Protein 3BS2 (pdb70)

Organism: Argas monolakensis (NCBI:txid34602)

Solvent-accessible surface area: 7304 Å² total; per-residue (Å²): 208,134,50,119,64,36,53,3,12,76,3,6,71,8,68,36,96,25,3,14,9,0,22,31,0,13,51,44,87,68,61,57,0,15,1,26,38,12,45,119,62,69,85,105,59,68,50,6,40,17,20,72,11,44,33,28,107,65,94,119,22,62,115,111,89,27,93,0,37,41,57,72,67,10,14,19,29,62,138,56,90,16,73,5,28,13,0,29,13,55,44,0,10,0,6,82,26,123,45,38,3,6,0,29,0,9,37,85,16,28,101,92,44,75,128,21,50,71,20,0,38,70,58,1,77,116,63,41,54,118,96,103,66,72,91,6,29,89,101,96,11,29,138,21,22,132

Foldseek 3Di:
DPQDADALLLQLCQVVDFWKFWFKKLDPPDAARWIKGWHPADPVQSKTKIWTAHQDPPLDTDTDIFIWHDDGRFIDGPNWTWHWPHDPSYFWTWTATPNMTIIMTGPVCQVCPVDDDPSRVVSSVVSCPPRDMDTRYDPSRDGDDD

Structure (mmCIF, N/CA/C/O backbone):
data_3BS2
#
_entry.id   3BS2
#
_cell.length_a   36.399
_cell.length_b   56.592
_cell.length_c   59.033
_cell.angle_alpha   90.00
_cell.angle_beta   90.00
_cell.angle_gamma   90.00
#
_symmetry.space_group_name_H-M   'P 21 21 21'
#
loop_
_entity.id
_entity.type
_entity.pdbx_description
1 polymer Lipocalin
2 non-polymer GLYCEROL
3 water water
#
loop_
_atom_site.group_PDB
_atom_site.id
_atom_site.type_symbol
_atom_site.label_atom_id
_atom_site.label_alt_id
_atom_site.label_comp_id
_atom_site.label_asym_id
_atom_site.label_entity_id
_atom_site.label_seq_id
_atom_site.pdbx_PDB_ins_code
_atom_site.Cartn_x
_atom_site.Cartn_y
_atom_site.Cartn_z
_atom_site.occupancy
_atom_site.B_iso_or_equiv
_atom_site.auth_seq_id
_atom_site.auth_comp_id
_atom_site.auth_asym_id
_atom_site.auth_atom_id
_atom_site.pdbx_PDB_model_num
ATOM 1 N N . GLN A 1 3 ? -3.291 25.118 -0.138 1.00 24.05 2 GLN A N 1
ATOM 2 C CA . GLN A 1 3 ? -4.597 25.418 -0.797 1.00 23.97 2 GLN A CA 1
ATOM 3 C C . GLN A 1 3 ? -4.613 24.975 -2.257 1.00 23.08 2 GLN A C 1
ATOM 4 O O . GLN A 1 3 ? -5.596 24.393 -2.727 1.00 23.65 2 GLN A O 1
ATOM 10 N N . GLN A 1 4 ? -3.516 25.243 -2.966 1.00 22.05 3 GLN A N 1
ATOM 11 C CA . GLN A 1 4 ? -3.438 24.971 -4.398 1.00 21.18 3 GLN A CA 1
ATOM 12 C C . GLN A 1 4 ? -3.465 23.478 -4.691 1.00 19.64 3 GLN A C 1
ATOM 13 O O . GLN A 1 4 ? -3.859 23.075 -5.790 1.00 20.15 3 GLN A O 1
ATOM 19 N N . CYS A 1 5 ? -3.071 22.674 -3.697 1.00 17.66 4 CYS A N 1
ATOM 20 C CA . CYS A 1 5 ? -2.977 21.212 -3.826 1.00 15.46 4 CYS A CA 1
ATOM 21 C C . CYS A 1 5 ? -2.388 20.849 -5.176 1.00 14.14 4 CYS A C 1
ATOM 22 O O . CYS A 1 5 ? -3.057 20.265 -6.027 1.00 13.51 4 CYS A O 1
ATOM 25 N N . ASP A 1 6 ? -1.140 21.254 -5.380 1.00 13.51 5 ASP A N 1
ATOM 26 C CA . ASP A 1 6 ? -0.452 21.003 -6.633 1.00 12.90 5 ASP A CA 1
ATOM 27 C C . ASP A 1 6 ? -0.124 19.527 -6.760 1.00 11.81 5 ASP A C 1
ATOM 28 O O . ASP A 1 6 ? 0.606 18.978 -5.932 1.00 12.49 5 ASP A O 1
ATOM 33 N N . THR A 1 7 ? -0.664 18.896 -7.797 1.00 10.11 6 THR A N 1
ATOM 34 C CA . THR A 1 7 ? -0.410 17.487 -8.058 1.00 8.93 6 THR A CA 1
ATOM 35 C C . THR A 1 7 ? 1.020 17.222 -8.533 1.00 8.56 6 THR A C 1
ATOM 36 O O . THR A 1 7 ? 1.656 18.075 -9.168 1.00 9.19 6 THR A O 1
ATOM 40 N N . VAL A 1 8 ? 1.513 16.021 -8.243 1.00 7.98 7 VAL A N 1
ATOM 41 C CA . VAL A 1 8 ? 2.709 15.521 -8.897 1.00 7.93 7 VAL A CA 1
ATOM 42 C C . VAL A 1 8 ? 2.356 15.056 -10.317 1.00 7.56 7 VAL A C 1
ATOM 43 O O . VAL A 1 8 ? 1.179 15.032 -10.702 1.00 7.95 7 VAL A O 1
ATOM 47 N N . SER A 1 9 ? 3.381 14.713 -11.094 1.00 7.78 8 SER A N 1
ATOM 48 C CA . SER A 1 9 ? 3.186 14.224 -12.451 1.00 8.19 8 SER A CA 1
ATOM 49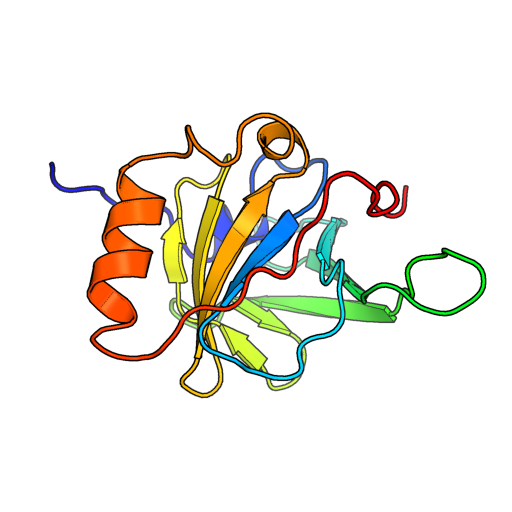 C C . SER A 1 9 ? 2.625 12.802 -12.453 1.00 7.61 8 SER A C 1
ATOM 50 O O . SER A 1 9 ? 2.672 12.086 -11.442 1.00 7.89 8 SER A O 1
ATOM 53 N N . ALA A 1 10 ? 2.147 12.372 -13.617 1.00 7.67 9 ALA A N 1
ATOM 54 C CA . ALA A 1 10 ? 1.668 11.004 -13.778 1.00 7.72 9 ALA A CA 1
ATOM 55 C C . A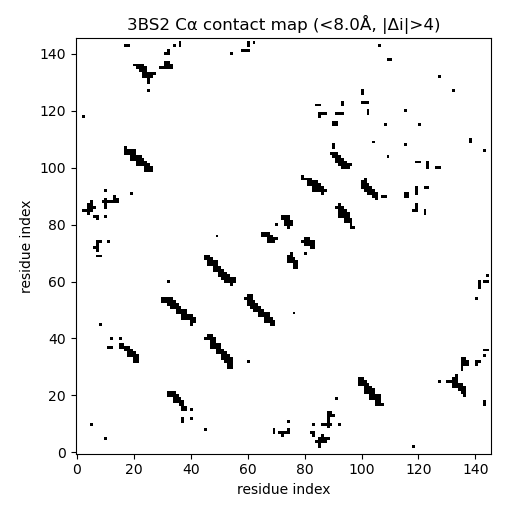LA A 1 10 ? 2.772 9.979 -13.484 1.00 7.42 9 ALA A C 1
ATOM 56 O O . ALA A 1 10 ? 2.513 8.967 -12.822 1.00 7.53 9 ALA A O 1
ATOM 58 N N . TRP A 1 11 ? 3.998 10.242 -13.947 1.00 7.86 10 TRP A N 1
ATOM 59 C CA . TRP A 1 11 ? 5.107 9.348 -13.610 1.00 8.18 10 TRP A CA 1
ATOM 60 C C . TRP A 1 11 ? 5.370 9.310 -12.102 1.00 7.91 10 TRP A C 1
ATOM 61 O O . TRP A 1 11 ? 5.555 8.239 -11.525 1.00 8.27 10 TRP A O 1
ATOM 72 N N . GLN A 1 12 ? 5.378 10.476 -11.461 1.00 7.86 11 GLN A N 1
ATOM 73 C CA . GLN A 1 12 ? 5.584 10.531 -10.016 1.00 7.85 11 GLN A CA 1
ATOM 74 C C . GLN A 1 12 ? 4.473 9.792 -9.260 1.00 7.32 11 GLN A C 1
ATOM 75 O O . GLN A 1 12 ? 4.727 9.151 -8.248 1.00 7.92 11 GLN A O 1
ATOM 81 N N . SER A 1 13 ? 3.253 9.853 -9.781 1.00 7.25 12 SER A N 1
ATOM 82 C CA . SER A 1 13 ? 2.140 9.087 -9.225 1.00 7.35 12 SER A CA 1
ATOM 83 C C . SER A 1 13 ? 2.361 7.577 -9.369 1.00 7.14 12 SER A C 1
ATOM 84 O O . SER A 1 13 ? 2.257 6.829 -8.396 1.00 7.64 12 SER A O 1
ATOM 87 N N . LEU A 1 14 ? 2.656 7.139 -10.594 1.00 7.62 13 LEU A N 1
ATOM 88 C CA . LEU A 1 14 ? 2.880 5.729 -10.900 1.00 8.32 13 LEU A CA 1
ATOM 89 C C . LEU A 1 14 ? 3.960 5.155 -9.976 1.00 8.99 13 LEU A C 1
ATOM 90 O O . LEU A 1 14 ? 3.781 4.111 -9.319 1.00 9.92 13 LEU A O 1
ATOM 95 N N . ARG A 1 15 ? 5.087 5.846 -9.917 1.00 9.34 14 ARG A N 1
ATOM 96 C CA . ARG A 1 15 ? 6.207 5.351 -9.138 1.00 10.09 14 ARG A CA 1
ATOM 97 C C . ARG A 1 15 ? 5.976 5.417 -7.628 1.00 10.09 14 ARG A C 1
ATOM 98 O O . ARG A 1 15 ? 6.404 4.523 -6.879 1.00 10.57 14 ARG A O 1
ATOM 106 N N . GLY A 1 16 ? 5.303 6.468 -7.173 1.00 10.49 15 GLY A N 1
ATOM 107 C CA . GLY A 1 16 ? 5.038 6.619 -5.749 1.00 10.86 15 GLY A CA 1
ATOM 108 C C . GLY A 1 16 ? 6.342 6.678 -4.968 1.00 11.13 15 GLY A C 1
ATOM 109 O O . GLY A 1 16 ? 7.334 7.227 -5.456 1.00 11.14 15 GLY A O 1
ATOM 110 N N . PRO A 1 17 ? 6.361 6.099 -3.757 1.00 11.33 16 PRO A N 1
ATOM 111 C CA . PRO A 1 17 ? 7.608 6.070 -2.984 1.00 12.55 16 PRO A CA 1
ATOM 112 C C . PRO A 1 17 ? 8.665 5.136 -3.587 1.00 12.97 16 PRO A C 1
ATOM 113 O O . PRO A 1 17 ? 9.811 5.156 -3.145 1.00 13.96 16 PRO A O 1
ATOM 117 N N . GLY A 1 18 ? 8.280 4.344 -4.590 1.00 12.96 17 GLY A N 1
ATOM 118 C CA . GLY A 1 18 ? 9.197 3.399 -5.241 1.00 13.21 17 GLY A CA 1
ATOM 119 C C . GLY A 1 18 ? 9.271 2.053 -4.543 1.00 13.12 17 GLY A C 1
ATOM 120 O O . GLY A 1 18 ? 10.106 1.219 -4.879 1.00 13.90 17 GLY A O 1
ATOM 121 N N . THR A 1 19 ? 8.400 1.857 -3.560 1.00 13.06 18 THR A N 1
ATOM 122 C CA . THR A 1 19 ? 8.282 0.610 -2.810 1.00 13.19 18 THR A CA 1
ATOM 123 C C . THR A 1 19 ? 6.831 0.467 -2.380 1.00 11.89 18 THR A C 1
ATOM 124 O O . THR A 1 19 ? 6.077 1.447 -2.380 1.00 11.93 18 THR A O 1
ATOM 128 N N . GLY A 1 20 ? 6.435 -0.746 -2.017 1.00 10.83 19 GLY A N 1
ATOM 129 C CA . GLY A 1 20 ? 5.042 -1.015 -1.669 1.00 10.46 19 GLY A CA 1
ATOM 130 C C . GLY A 1 20 ? 4.164 -0.963 -2.902 1.00 9.56 19 GLY A C 1
ATOM 131 O O . GLY A 1 20 ? 4.635 -1.123 -4.022 1.00 10.95 19 GLY A O 1
ATOM 132 N N . GLY A 1 21 ? 2.874 -0.759 -2.694 1.00 8.79 20 GLY A N 1
ATOM 133 C CA . GLY A 1 21 ? 1.925 -0.663 -3.791 1.00 7.99 20 GLY A CA 1
ATOM 134 C C . GLY A 1 21 ? 0.704 0.083 -3.315 1.00 6.99 20 GLY A C 1
ATOM 135 O O . GLY A 1 21 ? 0.713 0.680 -2.234 1.00 7.76 20 GLY A O 1
ATOM 136 N N . TYR A 1 22 ? -0.351 0.035 -4.117 1.00 6.35 21 TYR A N 1
ATOM 137 C CA . TYR A 1 22 ? -1.545 0.821 -3.866 1.00 6.22 21 TYR A CA 1
ATOM 138 C C . TYR A 1 22 ? -2.802 -0.033 -3.904 1.00 6.00 21 TYR A C 1
ATOM 139 O O . TYR A 1 22 ? -2.996 -0.849 -4.814 1.00 6.82 21 TYR A O 1
ATOM 148 N N . TYR A 1 23 ? -3.668 0.192 -2.922 1.00 6.05 22 TYR A N 1
ATOM 149 C CA . TYR A 1 23 ? -4.994 -0.413 -2.903 1.00 6.27 22 TYR A CA 1
ATOM 150 C C . TYR A 1 23 ? -6.017 0.604 -3.381 1.00 5.69 22 TYR A C 1
ATOM 151 O O . TYR A 1 23 ? -5.940 1.789 -3.036 1.00 6.16 22 TYR A O 1
ATOM 160 N N . LEU A 1 24 ? -7.002 0.137 -4.130 1.00 5.95 23 LEU A N 1
ATOM 161 C CA . LEU A 1 24 ? -8.149 0.967 -4.447 1.00 5.80 23 LEU A CA 1
ATOM 162 C C . LEU A 1 24 ? -8.993 1.117 -3.181 1.00 6.00 23 LEU A C 1
ATOM 163 O O . LEU A 1 24 ? -9.486 0.129 -2.619 1.00 6.50 23 LEU A O 1
ATOM 168 N N . PHE A 1 25 ? -9.139 2.350 -2.717 1.00 5.79 24 PHE A N 1
ATOM 169 C CA . PHE A 1 25 ? -9.886 2.632 -1.501 1.00 6.18 24 PHE A CA 1
ATOM 170 C C . PHE A 1 25 ? -11.356 2.928 -1.803 1.00 6.08 24 PHE A C 1
ATOM 171 O O . PHE A 1 25 ? -12.241 2.204 -1.324 1.00 7.07 24 PHE A O 1
ATOM 179 N N . LYS A 1 26 ? -11.610 3.969 -2.599 1.00 6.20 25 LYS A N 1
ATOM 180 C CA . LYS A 1 26 ? -12.977 4.338 -2.963 1.00 6.71 25 LYS A CA 1
ATOM 181 C C . LYS A 1 26 ? -13.097 4.522 -4.456 1.00 6.49 25 LYS A C 1
ATOM 182 O O . LYS A 1 26 ? -12.146 4.938 -5.122 1.00 6.44 25 LYS A O 1
ATOM 188 N N . THR A 1 27 ? -14.285 4.237 -4.973 1.00 6.38 26 THR A N 1
ATOM 189 C CA . THR A 1 27 ? -14.565 4.414 -6.382 1.00 6.64 26 THR A CA 1
ATOM 190 C C . THR A 1 27 ? -16.037 4.706 -6.607 1.00 6.54 26 THR A C 1
ATOM 191 O O . THR A 1 27 ? -16.896 4.315 -5.812 1.00 7.26 26 THR A O 1
ATOM 195 N N . THR A 1 28 ? -16.325 5.379 -7.713 1.00 6.45 27 THR A N 1
ATOM 196 C CA . THR A 1 28 ? -17.700 5.517 -8.187 1.00 7.26 27 THR A CA 1
ATOM 197 C C . THR A 1 28 ? -18.224 4.235 -8.844 1.00 7.83 27 THR A C 1
ATOM 198 O O . THR A 1 28 ? -19.422 4.116 -9.101 1.00 8.37 27 THR A O 1
ATOM 202 N N . GLU A 1 29 ? -17.339 3.284 -9.129 1.00 8.48 28 GLU A N 1
ATOM 203 C CA . GLU A 1 29 ? -17.723 2.080 -9.855 1.00 9.64 28 GLU A CA 1
ATOM 204 C C . GLU A 1 29 ? -18.320 1.020 -8.937 1.00 10.03 28 GLU A C 1
ATOM 205 O O . GLU A 1 29 ? -17.687 0.592 -7.972 1.00 10.98 28 GLU A O 1
ATOM 211 N N . GLY A 1 30 ? -19.537 0.587 -9.254 1.00 11.19 29 GLY A N 1
ATOM 212 C CA . GLY A 1 30 ? -20.157 -0.529 -8.537 1.00 12.52 29 GLY A CA 1
ATOM 213 C C . GLY A 1 30 ? -19.619 -1.875 -8.997 1.00 13.11 29 GLY A C 1
ATOM 214 O O . GLY A 1 30 ? -19.060 -1.992 -10.085 1.00 13.67 29 GLY A O 1
ATOM 215 N N . GLY A 1 31 ? -19.768 -2.887 -8.148 1.00 13.94 30 GLY A N 1
ATOM 216 C CA . GLY A 1 31 ? -19.407 -4.258 -8.498 1.00 14.39 30 GLY A CA 1
ATOM 217 C C . GLY A 1 31 ? -17.918 -4.547 -8.536 1.00 14.08 30 GLY A C 1
ATOM 218 O O . GLY A 1 31 ? -17.490 -5.543 -9.119 1.00 14.93 30 GLY A O 1
ATOM 219 N N . LYS A 1 32 ? -17.123 -3.683 -7.911 1.00 13.62 31 LYS A N 1
ATOM 220 C CA . LYS A 1 32 ? -15.683 -3.845 -7.900 1.00 13.08 31 LYS A CA 1
ATOM 221 C C . LYS A 1 32 ? -15.286 -4.933 -6.901 1.00 12.65 31 LYS A C 1
ATOM 222 O O . LYS A 1 32 ? -15.831 -5.000 -5.804 1.00 12.95 31 LYS A O 1
ATOM 228 N N . THR A 1 33 ? -14.334 -5.782 -7.272 1.00 12.07 32 THR A N 1
ATOM 229 C CA . THR A 1 33 ? -13.884 -6.846 -6.378 1.00 11.76 32 THR A CA 1
ATOM 230 C C . THR A 1 33 ? -13.046 -6.256 -5.242 1.00 10.64 32 THR A C 1
ATOM 231 O O . THR A 1 33 ? -12.193 -5.389 -5.479 1.00 10.36 32 THR A O 1
ATOM 235 N N . ASP A 1 34 ? -13.314 -6.714 -4.018 1.00 10.76 33 ASP A N 1
ATOM 236 C CA . ASP A 1 34 ? -12.548 -6.319 -2.846 1.00 10.51 33 ASP A CA 1
ATOM 237 C C . ASP A 1 34 ? -11.054 -6.466 -3.084 1.00 9.41 33 ASP A C 1
ATOM 238 O O . ASP A 1 34 ? -10.604 -7.382 -3.780 1.00 9.73 33 ASP A O 1
ATOM 243 N N . CYS A 1 35 ? -10.283 -5.570 -2.480 1.00 8.78 34 CYS A N 1
ATOM 244 C CA . CYS A 1 35 ? -8.823 -5.672 -2.437 1.00 8.48 34 CYS A CA 1
ATOM 245 C C . CYS A 1 35 ? -8.170 -5.492 -3.798 1.00 7.82 34 CYS A C 1
ATOM 246 O O . CYS A 1 35 ? -7.051 -5.950 -4.016 1.00 8.60 34 CYS A O 1
ATOM 249 N N . THR A 1 36 ? -8.860 -4.800 -4.699 1.00 7.14 35 THR A N 1
ATOM 250 C CA . THR A 1 36 ? -8.251 -4.341 -5.939 1.00 6.97 35 THR A CA 1
ATOM 251 C C . THR A 1 36 ? -6.976 -3.555 -5.623 1.00 6.51 35 THR A C 1
ATOM 252 O O . THR A 1 36 ? -6.974 -2.697 -4.735 1.00 6.70 35 THR A O 1
ATOM 256 N N . TYR A 1 37 ? -5.899 -3.858 -6.341 1.00 6.42 36 TYR A N 1
ATOM 257 C CA . TYR A 1 37 ? -4.596 -3.254 -6.070 1.00 6.48 36 TYR A CA 1
ATOM 258 C C . TYR A 1 37 ? -3.765 -3.172 -7.345 1.00 6.31 36 TYR A C 1
ATOM 259 O O . TYR A 1 37 ? -4.021 -3.894 -8.328 1.00 6.53 36 TYR A O 1
ATOM 268 N N . VAL A 1 38 ? -2.745 -2.320 -7.292 1.00 6.34 37 VAL A N 1
ATOM 269 C CA . VAL A 1 38 ? -1.654 -2.315 -8.256 1.00 7.20 37 VAL A CA 1
ATOM 270 C C . VAL A 1 38 ? -0.352 -2.206 -7.489 1.00 7.03 37 VAL A C 1
ATOM 271 O O . VAL A 1 38 ? -0.308 -1.635 -6.386 1.00 7.79 37 VAL A O 1
ATOM 275 N N . LYS A 1 39 ? 0.721 -2.724 -8.072 1.00 7.64 38 LYS A N 1
ATOM 276 C CA . LYS A 1 39 ? 2.036 -2.594 -7.476 1.00 7.87 38 LYS A CA 1
ATOM 277 C C . LYS A 1 39 ? 3.092 -2.492 -8.560 1.00 8.04 38 LYS A C 1
ATOM 278 O O . LYS A 1 39 ? 3.240 -3.391 -9.388 1.00 8.48 38 LYS A O 1
ATOM 284 N N . GLY A 1 40 ? 3.824 -1.391 -8.547 1.00 8.08 39 GLY A N 1
ATOM 285 C CA . GLY A 1 40 ? 4.864 -1.176 -9.528 1.00 8.55 39 GLY A CA 1
ATOM 286 C C . GLY A 1 40 ? 6.203 -1.752 -9.117 1.00 9.38 39 GLY A C 1
ATOM 287 O O . GLY A 1 40 ? 6.521 -1.848 -7.931 1.00 9.87 39 GLY A O 1
ATOM 288 N N . SER A 1 41 ? 6.986 -2.132 -10.120 1.00 9.33 40 SER A N 1
ATOM 289 C CA . SER A 1 41 ? 8.356 -2.607 -9.947 1.00 10.63 40 SER A CA 1
ATOM 290 C C . SER A 1 41 ? 9.114 -2.301 -11.232 1.00 10.99 40 SER A C 1
ATOM 291 O O . SER A 1 41 ? 8.522 -1.844 -12.217 1.00 10.57 40 SER A O 1
ATOM 294 N N . ASN A 1 42 ? 10.425 -2.532 -11.225 1.00 11.45 41 ASN A N 1
ATOM 295 C CA . ASN A 1 42 ? 11.220 -2.371 -12.441 1.00 11.90 41 ASN A CA 1
ATOM 296 C C . ASN A 1 42 ? 11.038 -0.972 -13.031 1.00 11.29 41 ASN A C 1
ATOM 297 O O . ASN A 1 42 ? 10.781 -0.807 -14.227 1.00 11.83 41 ASN A O 1
ATOM 302 N N . PHE A 1 43 ? 11.161 0.033 -12.169 1.00 11.13 42 PHE A N 1
ATOM 303 C CA . PHE A 1 43 ? 10.938 1.411 -12.578 1.00 11.20 42 PHE A CA 1
ATOM 304 C C . PHE A 1 43 ? 12.088 1.922 -13.428 1.00 11.60 42 PHE A C 1
ATOM 305 O O . PHE A 1 43 ? 13.256 1.826 -13.038 1.00 12.61 42 PHE A O 1
ATOM 313 N N . ASN A 1 44 ? 11.743 2.474 -14.581 1.00 11.63 43 ASN A N 1
ATOM 314 C CA . ASN A 1 44 ? 12.688 3.066 -15.505 1.00 12.46 43 ASN A CA 1
ATOM 315 C C . ASN A 1 44 ? 12.358 4.554 -15.587 1.00 12.04 43 ASN A C 1
ATOM 316 O O . ASN A 1 44 ? 11.420 4.952 -16.285 1.00 11.46 43 ASN A O 1
ATOM 321 N N . ASP A 1 45 ? 13.107 5.372 -14.847 1.00 12.64 44 ASP A N 1
ATOM 322 C CA . ASP A 1 45 ? 12.808 6.803 -14.725 1.00 13.52 44 ASP A CA 1
ATOM 323 C C . ASP A 1 45 ? 12.969 7.550 -16.050 1.00 14.11 44 ASP A C 1
ATOM 324 O O . ASP A 1 45 ? 12.193 8.455 -16.356 1.00 14.73 44 ASP A O 1
ATOM 329 N N . ALA A 1 46 ? 13.973 7.156 -16.835 1.00 14.77 45 ALA A N 1
ATOM 330 C CA . ALA A 1 46 ? 14.237 7.773 -18.139 1.00 15.24 45 ALA A CA 1
ATOM 331 C C . ALA A 1 46 ? 13.085 7.553 -19.119 1.00 15.12 45 ALA A C 1
ATOM 332 O O . ALA A 1 46 ? 12.609 8.498 -19.755 1.00 16.02 45 ALA A O 1
ATOM 334 N N . ALA A 1 47 ? 12.635 6.306 -19.220 1.00 14.28 46 ALA A N 1
ATOM 335 C CA . ALA A 1 47 ? 11.575 5.930 -20.151 1.00 13.27 46 ALA A CA 1
ATOM 336 C C . ALA A 1 47 ? 10.174 6.156 -19.579 1.00 12.20 46 ALA A C 1
ATOM 337 O O . ALA A 1 47 ? 9.187 6.138 -20.321 1.00 12.52 46 ALA A O 1
ATOM 339 N N . GLN A 1 48 ? 10.093 6.364 -18.263 1.00 10.89 47 GLN A N 1
ATOM 340 C CA . GLN A 1 48 ? 8.820 6.428 -17.537 1.00 10.42 47 GLN A CA 1
ATOM 341 C C . GLN A 1 48 ? 7.987 5.182 -17.818 1.00 9.97 47 GLN A C 1
ATOM 342 O O . GLN A 1 48 ? 6.821 5.251 -18.233 1.00 9.90 47 GLN A O 1
ATOM 348 N N . THR A 1 49 ? 8.624 4.037 -17.590 1.00 10.26 48 THR A N 1
ATOM 349 C CA . THR A 1 49 ? 7.954 2.745 -17.680 1.00 10.80 48 THR A CA 1
ATOM 350 C C . THR A 1 49 ? 8.200 1.928 -16.420 1.00 10.06 48 THR A C 1
ATOM 351 O O . THR A 1 49 ? 9.194 2.127 -15.710 1.00 10.06 48 THR A O 1
ATOM 355 N N . ALA A 1 50 ? 7.297 0.991 -16.164 1.00 9.71 49 ALA A N 1
ATOM 356 C CA . ALA A 1 50 ? 7.416 0.078 -15.036 1.00 9.70 49 ALA A CA 1
ATOM 357 C C . ALA A 1 50 ? 6.713 -1.221 -15.365 1.00 9.66 49 ALA A C 1
ATOM 358 O O . ALA A 1 50 ? 5.972 -1.311 -16.342 1.00 10.93 49 ALA A O 1
ATOM 360 N N . THR A 1 51 ? 6.957 -2.232 -14.546 1.00 9.95 50 THR A N 1
ATOM 361 C CA . THR A 1 51 ? 6.123 -3.412 -14.524 1.00 10.24 50 THR A CA 1
ATOM 362 C C . THR A 1 51 ? 5.047 -3.162 -13.479 1.00 9.68 50 THR A C 1
ATOM 363 O O . THR A 1 51 ? 5.352 -2.718 -12.372 1.00 10.16 50 THR A O 1
ATOM 367 N N . TYR A 1 52 ? 3.793 -3.402 -13.849 1.00 9.43 51 TYR A N 1
ATOM 368 C CA . TYR A 1 52 ? 2.696 -3.434 -12.897 1.00 9.07 51 TYR A CA 1
ATOM 369 C C . TYR A 1 52 ? 2.279 -4.874 -12.642 1.00 8.89 51 TYR A C 1
ATOM 370 O O . TYR A 1 52 ? 2.160 -5.680 -13.567 1.00 9.96 51 TYR A O 1
ATOM 379 N N . THR A 1 53 ? 2.086 -5.188 -11.372 1.00 8.34 52 THR A N 1
ATOM 380 C CA . THR A 1 53 ? 1.399 -6.399 -10.953 1.00 8.65 52 THR A CA 1
ATOM 381 C C . THR A 1 53 ? 0.077 -5.917 -10.364 1.00 7.89 52 THR A C 1
ATOM 382 O O . THR A 1 53 ? 0.056 -5.011 -9.524 1.00 8.85 52 THR A O 1
ATOM 386 N N . TYR A 1 54 ? -1.027 -6.476 -10.836 1.00 8.06 53 TYR A N 1
ATOM 387 C CA . TYR A 1 54 ? -2.332 -5.997 -10.428 1.00 8.00 53 TYR A CA 1
ATOM 388 C C . TYR A 1 54 ? -3.284 -7.165 -10.238 1.00 7.77 53 TYR A C 1
ATOM 389 O O . TYR A 1 54 ? -3.070 -8.266 -10.774 1.00 8.04 53 TYR A O 1
ATOM 398 N N . GLY A 1 55 ? -4.354 -6.905 -9.507 1.00 7.65 54 GLY A N 1
ATOM 399 C CA . GLY A 1 55 ? -5.356 -7.915 -9.272 1.00 7.79 54 GLY A CA 1
ATOM 400 C C . GLY A 1 55 ? -6.288 -7.499 -8.165 1.00 7.55 54 GLY A C 1
ATOM 401 O O . GLY A 1 55 ? -6.453 -6.305 -7.874 1.00 7.55 54 GLY A O 1
ATOM 402 N N . ASN A 1 56 ? -6.902 -8.498 -7.550 1.00 8.43 55 ASN A N 1
ATOM 403 C CA . ASN A 1 56 ? -7.886 -8.280 -6.507 1.00 8.76 55 ASN A CA 1
ATOM 404 C C . ASN A 1 56 ? -7.996 -9.565 -5.693 1.00 9.28 55 ASN A C 1
ATOM 405 O O . ASN A 1 56 ? -7.213 -10.497 -5.899 1.00 9.68 55 ASN A O 1
ATOM 410 N N . LEU A 1 57 ? -8.954 -9.636 -4.777 1.00 10.03 56 LEU A N 1
ATOM 411 C CA . LEU A 1 57 ? -9.083 -10.842 -3.972 1.00 11.71 56 LEU A CA 1
ATOM 412 C C . LEU A 1 57 ? -9.696 -11.975 -4.789 1.00 12.68 56 LEU A C 1
ATOM 413 O O . LEU A 1 57 ? -10.818 -11.859 -5.285 1.00 14.23 56 LEU A O 1
ATOM 418 N N . GLY A 1 58 ? -8.933 -13.053 -4.949 1.00 13.15 57 GLY A N 1
ATOM 419 C CA . GLY A 1 58 ? -9.428 -14.270 -5.596 1.00 15.17 57 GLY A CA 1
ATOM 420 C C . GLY A 1 58 ? -9.853 -15.316 -4.581 1.00 16.53 57 GLY A C 1
ATOM 421 O O . GLY A 1 58 ? -10.261 -14.986 -3.470 1.00 17.13 57 GLY A O 1
ATOM 422 N N . SER A 1 59 ? -9.752 -16.587 -4.960 1.00 17.74 58 SER A N 1
ATOM 423 C CA . SER A 1 59 ? -10.124 -17.696 -4.074 1.00 18.78 58 SER A CA 1
ATOM 424 C C . SER A 1 59 ? -9.025 -17.994 -3.056 1.00 18.82 58 SER A C 1
ATOM 425 O O . SER A 1 59 ? -7.875 -17.583 -3.230 1.00 19.55 58 SER A O 1
ATOM 428 N N . GLY A 1 60 ? -9.386 -18.706 -1.991 1.00 18.93 59 GLY A N 1
ATOM 429 C CA . GLY A 1 60 ? -8.420 -19.136 -0.979 1.00 18.87 59 GLY A CA 1
ATOM 430 C C . GLY A 1 60 ? -7.794 -17.998 -0.199 1.00 18.44 59 GLY A C 1
ATOM 431 O O . GLY A 1 60 ? -6.686 -18.130 0.328 1.00 18.90 59 GLY A O 1
ATOM 432 N N . ASN A 1 61 ? -8.514 -16.878 -0.125 1.00 18.29 60 ASN A N 1
ATOM 433 C CA . ASN A 1 61 ? -8.035 -15.652 0.513 1.00 17.73 60 ASN A CA 1
ATOM 434 C C . ASN A 1 61 ? -6.675 -15.196 -0.029 1.00 16.84 60 ASN A C 1
ATOM 435 O O . ASN A 1 61 ? -5.836 -14.694 0.724 1.00 16.65 60 ASN A O 1
ATOM 440 N N . GLN A 1 62 ? -6.472 -15.391 -1.332 1.00 16.15 61 GLN A N 1
ATOM 441 C CA . GLN A 1 62 ? -5.238 -14.983 -2.011 1.00 15.31 61 GLN A CA 1
ATOM 442 C C . GLN A 1 62 ? -5.513 -13.923 -3.063 1.00 13.99 61 GLN A C 1
ATOM 443 O O . GLN A 1 62 ? -6.490 -14.015 -3.801 1.00 13.99 61 GLN A O 1
ATOM 449 N N . LEU A 1 63 ? -4.638 -12.925 -3.145 1.00 12.98 62 LEU A N 1
ATOM 450 C CA . LEU A 1 63 ? -4.717 -11.944 -4.226 1.00 11.75 62 LEU A CA 1
ATOM 451 C C . LEU A 1 63 ? -4.376 -12.595 -5.561 1.00 11.39 62 LEU A C 1
ATOM 452 O O . LEU A 1 63 ? -3.439 -13.398 -5.656 1.00 11.96 62 LEU A O 1
ATOM 457 N N . THR A 1 64 ? -5.146 -12.259 -6.588 1.00 10.66 63 THR A N 1
ATOM 458 C CA . THR A 1 64 ? -4.779 -12.612 -7.953 1.00 10.15 63 THR A CA 1
ATOM 459 C C . THR A 1 64 ? -3.612 -11.714 -8.367 1.00 9.74 63 THR A C 1
ATOM 460 O O . THR A 1 64 ? -3.442 -10.610 -7.826 1.00 9.88 63 THR A O 1
ATOM 464 N N . GLN A 1 65 ? -2.800 -12.189 -9.310 1.00 9.70 64 GLN A N 1
ATOM 465 C CA . GLN A 1 65 ? -1.703 -11.395 -9.858 1.00 10.05 64 GLN A CA 1
ATOM 466 C C . GLN A 1 65 ? -1.654 -11.566 -11.358 1.00 9.88 64 GLN A C 1
ATOM 467 O O . GLN A 1 65 ? -1.652 -12.691 -11.848 1.00 11.48 64 GLN A O 1
ATOM 473 N N . GLN A 1 66 ? -1.616 -10.451 -12.076 1.00 9.65 65 GLN A N 1
ATOM 474 C CA . GLN A 1 66 ? -1.330 -10.422 -13.503 1.00 9.51 65 GLN A CA 1
ATOM 475 C C . GLN A 1 66 ? -0.328 -9.300 -13.705 1.00 8.94 65 GLN A C 1
ATOM 476 O O . GLN A 1 66 ? -0.344 -8.303 -12.984 1.00 9.27 65 GLN A O 1
ATOM 482 N N . THR A 1 67 ? 0.546 -9.445 -14.687 1.00 9.10 66 THR A N 1
ATOM 483 C CA . THR A 1 67 ? 1.504 -8.383 -14.954 1.00 9.45 66 THR A CA 1
ATOM 484 C C . THR A 1 67 ? 1.211 -7.668 -16.266 1.00 8.87 66 THR A C 1
ATOM 485 O O . THR A 1 67 ? 0.545 -8.202 -17.155 1.00 9.58 66 THR A O 1
ATOM 489 N N . ALA A 1 68 ? 1.697 -6.435 -16.359 1.00 8.74 67 ALA A N 1
ATOM 490 C CA . ALA A 1 68 ? 1.587 -5.627 -17.564 1.00 9.52 67 ALA A CA 1
ATOM 491 C C . ALA A 1 68 ? 2.646 -4.546 -17.511 1.00 9.90 67 ALA A C 1
ATOM 492 O O . ALA A 1 68 ? 3.094 -4.145 -16.432 1.00 11.63 67 ALA A O 1
ATOM 494 N N . SER A 1 69 ? 3.047 -4.069 -18.676 1.00 10.28 68 SER A N 1
ATOM 495 C CA . SER A 1 69 ? 3.860 -2.875 -18.741 1.00 11.53 68 SER A CA 1
ATOM 496 C C . SER A 1 69 ? 2.998 -1.666 -18.421 1.00 10.91 68 SER A C 1
ATOM 497 O O . SER A 1 69 ? 1.882 -1.534 -18.925 1.00 13.38 68 SER A O 1
ATOM 500 N N . ALA A 1 70 ? 3.500 -0.809 -17.545 1.00 9.77 69 ALA A N 1
ATOM 501 C CA . ALA A 1 70 ? 2.855 0.459 -17.276 1.00 9.57 69 ALA A CA 1
ATOM 502 C C . ALA A 1 70 ? 3.713 1.555 -17.883 1.00 9.31 69 ALA A C 1
ATOM 503 O O . ALA A 1 70 ? 4.946 1.496 -17.850 1.00 10.27 69 ALA A O 1
ATOM 505 N N . SER A 1 71 ? 3.055 2.550 -18.459 1.00 8.80 70 SER A N 1
ATOM 506 C CA . SER A 1 71 ? 3.742 3.670 -19.088 1.00 9.11 70 SER A CA 1
ATOM 507 C C . SER A 1 71 ? 2.937 4.948 -18.887 1.00 8.17 70 SER A C 1
ATOM 508 O O . SER A 1 71 ? 1.899 4.935 -18.223 1.00 8.16 70 SER A O 1
ATOM 511 N N . ILE A 1 72 ? 3.413 6.045 -19.466 1.00 8.18 71 ILE A N 1
ATOM 512 C CA . ILE A 1 72 ? 2.780 7.348 -19.316 1.00 8.44 71 ILE A CA 1
ATOM 513 C C . ILE A 1 72 ? 2.418 7.887 -20.687 1.00 8.54 71 ILE A C 1
ATOM 514 O O . ILE A 1 72 ? 3.223 7.819 -21.613 1.00 9.35 71 ILE A O 1
ATOM 519 N N . SER A 1 73 ? 1.202 8.402 -20.818 1.00 8.29 72 SER A N 1
ATOM 520 C CA . SER A 1 73 ? 0.790 9.143 -22.004 1.00 9.26 72 SER A CA 1
ATOM 521 C C . SER A 1 73 ? 0.111 10.412 -21.526 1.00 9.22 72 SER A C 1
ATOM 522 O O . SER A 1 73 ? -0.955 10.350 -20.912 1.00 8.96 72 SER A O 1
ATOM 525 N N . GLY A 1 74 ? 0.728 11.557 -21.789 1.00 9.56 73 GLY A N 1
ATOM 526 C CA . GLY A 1 74 ? 0.230 12.820 -21.264 1.00 9.71 73 GLY A CA 1
ATOM 527 C C . GLY A 1 74 ? 0.191 12.727 -19.752 1.00 8.90 73 GLY A C 1
ATOM 528 O O . GLY A 1 74 ? 1.183 12.365 -19.120 1.00 9.61 73 GLY A O 1
ATOM 529 N N A ASN A 1 75 ? -0.986 13.018 -19.212 0.50 8.78 74 ASN A N 1
ATOM 530 N N B ASN A 1 75 ? -0.947 13.063 -19.145 0.50 8.58 74 ASN A N 1
ATOM 531 C CA A ASN A 1 75 ? -1.214 13.025 -17.784 0.50 8.49 74 ASN A CA 1
ATOM 532 C CA B ASN A 1 75 ? -1.063 12.969 -17.682 0.50 8.08 74 ASN A CA 1
ATOM 533 C C A ASN A 1 75 ? -1.954 11.759 -17.334 0.50 8.05 74 ASN A C 1
ATOM 534 C C B ASN A 1 75 ? -1.781 11.699 -17.217 0.50 7.82 74 ASN A C 1
ATOM 535 O O A ASN A 1 75 ? -2.707 11.784 -16.361 0.50 8.11 74 ASN A O 1
ATOM 536 O O B ASN A 1 75 ? -2.358 11.666 -16.125 0.50 7.67 74 ASN A O 1
ATOM 545 N N . ALA A 1 76 ? -1.720 10.656 -18.044 1.00 7.74 75 ALA A N 1
ATOM 546 C CA . ALA A 1 76 ? -2.349 9.371 -17.730 1.00 7.77 75 ALA A CA 1
ATOM 547 C C . ALA A 1 76 ? -1.340 8.250 -17.547 1.00 7.43 75 ALA A C 1
ATOM 548 O O . ALA A 1 76 ? -0.319 8.181 -18.244 1.00 7.59 75 ALA A O 1
ATOM 550 N N . ILE A 1 77 ? -1.659 7.374 -16.600 1.00 7.43 76 ILE A N 1
ATOM 551 C CA . ILE A 1 77 ? -0.960 6.105 -16.414 1.00 7.48 76 ILE A CA 1
ATOM 552 C C . ILE A 1 77 ? -1.631 5.070 -17.306 1.00 7.08 76 ILE A C 1
ATOM 553 O O . ILE A 1 77 ? -2.849 4.866 -17.242 1.00 7.47 76 ILE A O 1
ATOM 558 N N . VAL A 1 78 ? -0.819 4.441 -18.150 1.00 7.46 77 VAL A N 1
ATOM 559 C CA . VAL A 1 78 ? -1.301 3.535 -19.177 1.00 8.52 77 VAL A CA 1
ATOM 560 C C . VAL A 1 78 ? -0.962 2.095 -18.821 1.00 8.21 77 VAL A C 1
ATOM 561 O O . VAL A 1 78 ? 0.203 1.760 -18.611 1.00 8.85 77 VAL A O 1
ATOM 565 N N . VAL A 1 79 ? -1.996 1.260 -18.735 1.00 8.29 78 VAL A N 1
ATOM 566 C CA . VAL A 1 79 ? -1.845 -0.175 -18.504 1.00 9.30 78 VAL A CA 1
ATOM 567 C C . VAL A 1 79 ? -2.799 -0.845 -19.483 1.00 9.27 78 VAL A C 1
ATOM 568 O O . VAL A 1 79 ? -4.013 -0.700 -19.355 1.00 9.50 78 VAL A O 1
ATOM 572 N N . GLY A 1 80 ? -2.258 -1.554 -20.474 1.00 9.83 79 GLY A N 1
ATOM 573 C CA . GLY A 1 80 ? -3.090 -2.071 -21.560 1.00 10.15 79 GLY A CA 1
ATOM 574 C C . GLY A 1 80 ? -3.786 -0.921 -22.267 1.00 10.02 79 GLY A C 1
ATOM 575 O O . GLY A 1 80 ? -3.142 0.049 -22.660 1.00 11.67 79 GLY A O 1
ATOM 576 N N . THR A 1 81 ? -5.105 -1.015 -22.412 1.00 9.08 80 THR A N 1
ATOM 577 C CA . THR A 1 81 ? -5.888 0.065 -23.015 1.00 8.83 80 THR A CA 1
ATOM 578 C C . THR A 1 81 ? -6.387 1.088 -21.990 1.00 8.48 80 THR A C 1
ATOM 579 O O . THR A 1 81 ? -6.948 2.114 -22.373 1.00 9.00 80 THR A O 1
ATOM 583 N N . ASP A 1 82 ? -6.165 0.820 -20.702 1.00 8.29 81 ASP A N 1
ATOM 584 C CA . ASP A 1 82 ? -6.615 1.711 -19.636 1.00 8.39 81 ASP A CA 1
ATOM 585 C C . ASP A 1 82 ? -5.683 2.895 -19.492 1.00 7.88 81 ASP A C 1
ATOM 586 O O . ASP A 1 82 ? -4.504 2.719 -19.177 1.00 8.97 81 ASP A O 1
ATOM 591 N N . HIS A 1 83 ? -6.221 4.093 -19.697 1.00 7.06 82 HIS A N 1
ATOM 592 C CA . HIS A 1 83 ? -5.495 5.332 -19.476 1.00 7.52 82 HIS A CA 1
ATOM 593 C C . HIS A 1 83 ? -6.135 6.038 -18.283 1.00 6.98 82 HIS A C 1
ATOM 594 O O . HIS A 1 83 ? -7.227 6.594 -18.394 1.00 7.80 82 HIS A O 1
ATOM 601 N N . SER A 1 84 ? -5.462 5.977 -17.137 1.00 6.75 83 SER A N 1
ATOM 602 C CA . SER A 1 84 ? -5.962 6.565 -15.900 1.00 6.64 83 SER A CA 1
ATOM 603 C C . SER A 1 84 ? -5.412 7.981 -15.758 1.00 6.52 83 SER A C 1
ATOM 604 O O . SER A 1 84 ? -4.219 8.170 -15.509 1.00 7.05 83 SER A O 1
ATOM 607 N N A GLU A 1 85 ? -6.274 8.976 -15.941 0.50 6.69 84 GLU A N 1
ATOM 608 N N B GLU A 1 85 ? -6.283 8.974 -15.936 0.50 6.49 84 GLU A N 1
ATOM 609 C CA A GLU A 1 85 ? -5.850 10.370 -15.881 0.50 7.13 84 GLU A CA 1
ATOM 610 C CA B GLU A 1 85 ? -5.901 10.385 -15.864 0.50 6.74 84 GLU A CA 1
ATOM 611 C C A GLU A 1 85 ? -5.675 10.799 -14.439 0.50 6.83 84 GLU A C 1
ATOM 612 C C B GLU A 1 85 ? -5.675 10.787 -14.421 0.50 6.58 84 GLU A C 1
ATOM 613 O O A GLU A 1 85 ? -6.573 10.622 -13.622 0.50 6.70 84 GLU A O 1
ATOM 614 O O B GLU A 1 85 ? -6.542 10.579 -13.579 0.50 6.42 84 GLU A O 1
ATOM 625 N N . VAL A 1 86 ? -4.514 11.367 -14.135 1.00 6.90 85 VAL A N 1
ATOM 626 C CA . VAL A 1 86 ? -4.210 11.806 -12.773 1.00 7.82 85 VAL A CA 1
ATOM 627 C C . VAL A 1 86 ? -4.908 13.128 -12.475 1.00 7.81 85 VAL A C 1
ATOM 628 O O . VAL A 1 86 ? -4.625 14.149 -13.100 1.00 9.41 85 VAL A O 1
ATOM 632 N N . LEU A 1 87 ? -5.843 13.097 -11.538 1.00 6.93 86 LEU A N 1
ATOM 633 C CA . LEU A 1 87 ? -6.537 14.302 -11.110 1.00 7.23 86 LEU A CA 1
ATOM 634 C C . LEU A 1 87 ? -5.780 14.972 -9.973 1.00 6.84 86 LEU A C 1
ATOM 635 O O . LEU A 1 87 ? -5.614 16.188 -9.972 1.00 8.30 86 LEU A O 1
ATOM 640 N N . TYR A 1 88 ? -5.345 14.187 -8.993 1.00 6.32 87 TYR A N 1
ATOM 641 C CA . TYR A 1 88 ? -4.411 14.665 -7.979 1.00 6.37 87 TYR A CA 1
ATOM 642 C C . TYR A 1 88 ? -3.636 13.474 -7.448 1.00 6.13 87 TYR A C 1
ATOM 643 O O . TYR A 1 88 ? -4.223 12.436 -7.150 1.00 7.31 87 TYR A O 1
ATOM 652 N N . SER A 1 89 ? -2.326 13.624 -7.299 1.00 6.34 88 SER A N 1
ATOM 653 C CA . SER A 1 89 ? -1.523 12.654 -6.576 1.00 6.02 88 SER A CA 1
ATOM 654 C C . SER A 1 89 ? -0.463 13.383 -5.771 1.00 6.31 88 SER A C 1
ATOM 655 O O . SER A 1 89 ? 0.036 14.432 -6.198 1.00 6.23 88 SER A O 1
ATOM 658 N N . ASP A 1 90 ? -0.112 12.826 -4.616 1.00 6.22 89 ASP A N 1
ATOM 659 C CA . ASP A 1 90 ? 1.009 13.363 -3.854 1.00 6.89 89 ASP A CA 1
ATOM 660 C C . ASP A 1 90 ? 2.314 12.594 -4.089 1.00 6.93 89 ASP A C 1
ATOM 661 O O . ASP A 1 90 ? 3.353 12.945 -3.518 1.00 7.68 89 ASP A O 1
ATOM 666 N N . GLY A 1 91 ? 2.269 11.548 -4.917 1.00 6.92 90 GLY A N 1
ATOM 667 C CA . GLY A 1 91 ? 3.457 10.741 -5.205 1.00 7.80 90 GLY A CA 1
ATOM 668 C C . GLY A 1 91 ? 3.966 9.904 -4.049 1.00 7.92 90 GLY A C 1
ATOM 669 O O . GLY A 1 91 ? 5.053 9.330 -4.139 1.00 8.39 90 GLY A O 1
ATOM 670 N N . SER A 1 92 ? 3.192 9.839 -2.964 1.00 8.07 91 SER A N 1
ATOM 671 C CA . SER A 1 92 ? 3.648 9.274 -1.675 1.00 9.32 91 SER A CA 1
ATOM 672 C C . SER A 1 92 ? 2.626 8.343 -1.033 1.00 8.36 91 SER A C 1
ATOM 673 O O . SER A 1 92 ? 2.962 7.249 -0.557 1.00 9.49 91 SER A O 1
ATOM 676 N N . THR A 1 93 ? 1.385 8.815 -0.957 1.00 7.08 92 THR A N 1
ATOM 677 C CA . THR A 1 93 ? 0.381 8.154 -0.140 1.00 6.83 92 THR A CA 1
ATOM 678 C C . THR A 1 93 ? -0.940 7.905 -0.843 1.00 6.26 92 THR A C 1
ATOM 679 O O . THR A 1 93 ? -1.674 7.023 -0.432 1.00 6.80 92 THR A O 1
ATOM 683 N N . CYS A 1 94 ? -1.273 8.690 -1.864 1.00 6.09 93 CYS A N 1
ATOM 684 C CA . CYS A 1 94 ? -2.588 8.556 -2.476 1.00 6.49 93 CYS A CA 1
ATOM 685 C C . CYS A 1 94 ? -2.649 9.167 -3.860 1.00 6.48 93 CYS A C 1
ATOM 686 O O . CYS A 1 94 ? -1.862 10.063 -4.202 1.00 7.18 93 CYS A O 1
ATOM 689 N N . ASP A 1 95 ? -3.596 8.663 -4.649 1.00 6.51 94 ASP A N 1
ATOM 690 C CA . ASP A 1 95 ? -3.876 9.159 -5.993 1.00 6.37 94 ASP A CA 1
ATOM 691 C C . ASP A 1 95 ? -5.377 9.235 -6.197 1.00 6.12 94 ASP A C 1
ATOM 692 O O . ASP A 1 95 ? -6.124 8.363 -5.735 1.00 6.71 94 ASP A O 1
ATOM 697 N N . VAL A 1 96 ? -5.803 10.252 -6.936 1.00 5.79 95 VAL A N 1
ATOM 698 C CA . VAL A 1 96 ? -7.165 10.332 -7.439 1.00 5.34 95 VAL A CA 1
ATOM 699 C C . VAL A 1 96 ? -7.061 10.355 -8.949 1.00 5.15 95 VAL A C 1
ATOM 700 O O . VAL A 1 96 ? -6.376 11.222 -9.516 1.00 5.60 95 VAL A O 1
ATOM 704 N N . VAL A 1 97 ? -7.707 9.388 -9.596 1.00 5.48 96 VAL A N 1
ATOM 705 C CA . VAL A 1 97 ? -7.641 9.262 -11.038 1.00 5.64 96 VAL A CA 1
ATOM 706 C C . VAL A 1 97 ? -9.027 9.105 -11.643 1.00 5.65 96 VAL A C 1
ATOM 707 O O . VAL A 1 97 ? -9.991 8.752 -10.947 1.00 6.26 96 VAL A O 1
ATOM 711 N N . ARG A 1 98 ? -9.107 9.358 -12.949 1.00 6.09 97 ARG A N 1
ATOM 712 C CA . ARG A 1 98 ? -10.313 9.085 -13.724 1.00 7.04 97 ARG A CA 1
ATOM 713 C C . ARG A 1 98 ? -10.002 8.012 -14.758 1.00 6.39 97 ARG A C 1
ATOM 714 O O . ARG A 1 98 ? -9.056 8.160 -15.524 1.00 6.88 97 ARG A O 1
ATOM 722 N N . LEU A 1 99 ? -10.792 6.942 -14.780 1.00 6.70 98 LEU A N 1
ATOM 723 C CA . LEU A 1 99 ? -10.610 5.858 -15.731 1.00 7.62 98 LEU A CA 1
ATOM 724 C C . LEU A 1 99 ? -11.970 5.344 -16.141 1.00 8.38 98 LEU A C 1
ATOM 725 O O . LEU A 1 99 ? -12.775 4.973 -15.287 1.00 8.51 98 LEU A O 1
ATOM 730 N N . ASN A 1 100 ? -12.224 5.311 -17.449 1.00 9.72 99 ASN A N 1
ATOM 731 C CA . ASN A 1 100 ? -13.500 4.817 -17.967 1.00 11.94 99 ASN A CA 1
ATOM 732 C C . ASN A 1 100 ? -14.677 5.525 -17.295 1.00 12.18 99 ASN A C 1
ATOM 733 O O . ASN A 1 100 ? -15.685 4.894 -16.960 1.00 14.03 99 ASN A O 1
ATOM 738 N N . GLY A 1 101 ? -14.520 6.834 -17.099 1.00 12.33 100 GLY A N 1
ATOM 739 C CA . GLY A 1 101 ? -15.543 7.692 -16.494 1.00 12.69 100 GLY A CA 1
ATOM 740 C C . GLY A 1 101 ? -15.588 7.689 -14.970 1.00 11.97 100 GLY A C 1
ATOM 741 O O . GLY A 1 101 ? -16.190 8.593 -14.354 1.00 14.32 100 GLY A O 1
ATOM 742 N N . GLN A 1 102 ? -14.958 6.677 -14.364 1.00 9.37 101 GLN A N 1
ATOM 743 C CA . GLN A 1 102 ? -15.003 6.458 -12.922 1.00 8.16 101 GLN A CA 1
ATOM 744 C C . GLN A 1 102 ? -13.966 7.300 -12.216 1.00 7.46 101 GLN A C 1
ATOM 745 O O . GLN A 1 102 ? -12.861 7.494 -12.734 1.00 8.00 101 GLN A O 1
ATOM 751 N N . ILE A 1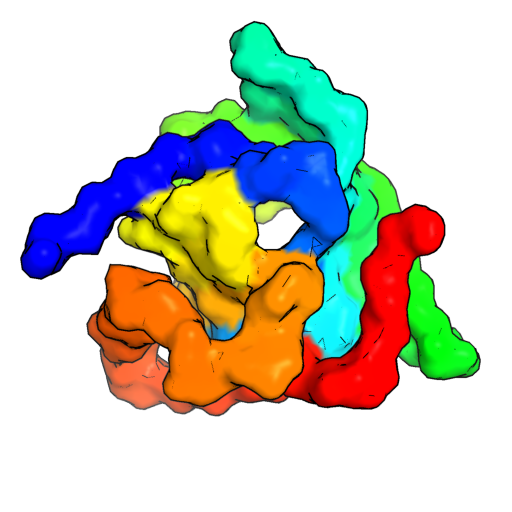 103 ? -14.322 7.785 -11.029 1.00 6.31 102 ILE A N 1
ATOM 752 C CA . ILE A 1 103 ? -13.377 8.482 -10.162 1.00 6.34 102 ILE A CA 1
ATOM 753 C C . ILE A 1 103 ? -12.908 7.494 -9.102 1.00 5.70 102 ILE A C 1
ATOM 754 O O . ILE A 1 103 ? -13.727 6.856 -8.445 1.00 6.46 102 ILE A O 1
ATOM 759 N N . GLU A 1 104 ? -11.592 7.374 -8.961 1.00 5.57 103 GLU A N 1
ATOM 760 C CA . GLU A 1 104 ? -10.972 6.380 -8.087 1.00 5.78 103 GLU A CA 1
ATOM 761 C C . GLU A 1 104 ? -9.989 7.031 -7.142 1.00 5.62 103 GLU A C 1
ATOM 762 O O . GLU A 1 104 ? -9.175 7.857 -7.569 1.00 6.51 103 GLU A O 1
ATOM 768 N N . LEU A 1 105 ? -10.056 6.645 -5.869 1.00 5.37 104 LEU A N 1
ATOM 769 C CA . LEU A 1 105 ? -9.108 7.083 -4.848 1.00 5.74 104 LEU A CA 1
ATOM 770 C C . LEU A 1 105 ? -8.294 5.865 -4.420 1.00 5.09 104 LEU A C 1
ATOM 771 O O . LEU A 1 105 ? -8.846 4.910 -3.854 1.00 5.83 104 LEU A O 1
ATOM 776 N N . TRP A 1 106 ? -6.993 5.922 -4.701 1.00 5.23 105 TRP A N 1
ATOM 777 C CA . TRP A 1 106 ? -6.046 4.845 -4.404 1.00 5.12 105 TRP A CA 1
ATOM 778 C C . TRP A 1 106 ? -5.165 5.275 -3.241 1.00 5.29 105 TRP A C 1
ATOM 779 O O . TRP A 1 106 ? -4.789 6.450 -3.136 1.00 5.96 105 TRP A O 1
ATOM 790 N N . ILE A 1 107 ? -4.820 4.320 -2.382 1.00 5.65 106 ILE A N 1
ATOM 791 C CA . ILE A 1 107 ? -3.987 4.600 -1.216 1.00 6.50 106 ILE A CA 1
ATOM 792 C C . ILE A 1 107 ? -2.794 3.669 -1.145 1.00 6.18 106 ILE A C 1
ATOM 793 O O . ILE A 1 107 ? -2.900 2.468 -1.446 1.00 6.25 106 ILE A O 1
ATOM 798 N N . HIS A 1 108 ? -1.654 4.215 -0.746 1.00 6.51 107 HIS A N 1
ATOM 799 C CA . HIS A 1 108 ? -0.453 3.411 -0.602 1.00 6.97 107 HIS A CA 1
ATOM 800 C C . HIS A 1 108 ? -0.620 2.431 0.546 1.00 7.37 107 HIS A C 1
ATOM 801 O O . HIS A 1 108 ? -1.337 2.705 1.518 1.00 7.55 107 HIS A O 1
ATOM 808 N N . SER A 1 109 ? 0.063 1.298 0.440 1.00 8.34 108 SER A N 1
ATOM 809 C CA . SER A 1 109 ? 0.016 0.270 1.476 1.00 10.47 108 SER A CA 1
ATOM 810 C C . SER A 1 109 ? 0.374 0.824 2.871 1.00 11.64 108 SER A C 1
ATOM 811 O O . SER A 1 109 ? -0.185 0.379 3.877 1.00 13.26 108 SER A O 1
ATOM 814 N N . SER A 1 110 ? 1.245 1.834 2.911 1.00 12.07 109 SER A N 1
ATOM 815 C CA . SER A 1 110 ? 1.633 2.521 4.157 1.00 13.37 109 SER A CA 1
ATOM 816 C C . SER A 1 110 ? 0.502 3.319 4.816 1.00 13.16 109 SER A C 1
ATOM 817 O O . SER A 1 110 ? 0.604 3.682 5.994 1.00 14.50 109 SER A O 1
ATOM 820 N N . ALA A 1 111 ? -0.560 3.596 4.060 1.00 12.88 110 ALA A N 1
ATOM 821 C CA . ALA A 1 111 ? -1.631 4.488 4.502 1.00 12.77 110 ALA A CA 1
ATOM 822 C C . ALA A 1 111 ? -2.900 3.747 4.927 1.00 12.56 110 ALA A C 1
ATOM 823 O O . ALA A 1 111 ? -3.899 4.368 5.307 1.00 13.04 110 ALA A O 1
ATOM 825 N N . THR A 1 112 ? -2.863 2.420 4.873 1.00 12.66 111 THR A N 1
ATOM 826 C CA . THR A 1 112 ? -4.074 1.617 5.042 1.00 13.67 111 THR A CA 1
ATOM 827 C C . THR A 1 112 ? -4.625 1.528 6.469 1.00 14.82 111 THR A C 1
ATOM 828 O O . THR A 1 112 ? -5.774 1.136 6.656 1.00 15.63 111 THR A O 1
ATOM 832 N N . SER A 1 113 ? -3.826 1.884 7.471 1.00 16.01 112 SER A N 1
ATOM 833 C CA . SER A 1 113 ? -4.302 1.788 8.857 1.00 17.53 112 SER A CA 1
ATOM 834 C C . SER A 1 113 ? -5.086 3.017 9.312 1.00 17.83 112 SER A C 1
ATOM 835 O O . SER A 1 113 ? -5.814 2.948 10.313 1.00 18.96 112 SER A O 1
ATOM 838 N N . ASN A 1 114 ? -4.939 4.123 8.580 1.00 17.80 113 ASN A N 1
ATOM 839 C CA . ASN A 1 114 ? -5.606 5.385 8.911 1.00 17.35 113 ASN A CA 1
ATOM 840 C C . ASN A 1 114 ? -6.302 6.019 7.700 1.00 16.09 113 ASN A C 1
ATOM 841 O O . ASN A 1 114 ? -5.963 7.125 7.257 1.00 15.67 113 ASN A O 1
ATOM 846 N N . THR A 1 115 ? -7.299 5.308 7.185 1.00 14.49 114 THR A N 1
ATOM 847 C CA . THR A 1 115 ? -8.014 5.732 5.985 1.00 13.22 114 THR A CA 1
ATOM 848 C C . THR A 1 115 ? -8.950 6.923 6.219 1.00 13.24 114 THR A C 1
ATOM 849 O O . THR A 1 115 ? -9.490 7.470 5.260 1.00 13.60 114 THR A O 1
ATOM 853 N N . GLY A 1 116 ? -9.126 7.315 7.482 1.00 13.23 115 GLY A N 1
ATOM 854 C CA . GLY A 1 116 ? -9.866 8.527 7.835 1.00 13.68 115 GLY A CA 1
ATOM 855 C C . GLY A 1 116 ? -8.986 9.758 7.992 1.00 13.23 115 GLY A C 1
ATOM 856 O O . GLY A 1 116 ? -9.496 10.849 8.276 1.00 14.05 115 GLY A O 1
ATOM 857 N N . ASN A 1 117 ? -7.673 9.592 7.802 1.00 12.51 116 ASN A N 1
ATOM 858 C CA . ASN A 1 117 ? -6.711 10.702 7.905 1.00 12.09 116 ASN A CA 1
ATOM 859 C C . ASN A 1 117 ? -5.748 10.777 6.710 1.00 10.99 116 ASN A C 1
ATOM 860 O O . ASN A 1 117 ? -4.533 10.905 6.855 1.00 11.66 116 ASN A O 1
ATOM 865 N N . LEU A 1 118 ? -6.325 10.703 5.522 1.00 9.49 117 LEU A N 1
ATOM 866 C CA . LEU A 1 118 ? -5.573 10.784 4.283 1.00 8.34 117 LEU A CA 1
ATOM 867 C C . LEU A 1 118 ? -5.323 12.228 3.895 1.00 7.51 117 LEU A C 1
ATOM 868 O O . LEU A 1 118 ? -6.027 13.146 4.332 1.00 7.82 117 LEU A O 1
ATOM 873 N N . ASN A 1 119 ? -4.323 12.410 3.047 1.00 7.38 118 ASN A N 1
ATOM 874 C CA . ASN A 1 119 ? -3.988 13.700 2.473 1.00 7.65 118 ASN A CA 1
ATOM 875 C C . ASN A 1 119 ? -5.262 14.445 2.054 1.00 7.40 118 ASN A C 1
ATOM 876 O O . ASN A 1 119 ? -6.043 13.933 1.234 1.00 8.26 118 ASN A O 1
ATOM 881 N N . SER A 1 120 ? -5.466 15.645 2.611 1.00 7.58 119 SER A N 1
ATOM 882 C CA . SER A 1 120 ? -6.664 16.451 2.335 1.00 8.34 119 SER A CA 1
ATOM 883 C C . SER A 1 120 ? -6.810 16.762 0.848 1.00 7.89 119 SER A C 1
ATOM 884 O O . SER A 1 120 ? -7.922 16.919 0.343 1.00 8.26 119 SER A O 1
ATOM 887 N N . CYS A 1 121 ? -5.687 16.858 0.141 1.00 8.02 120 CYS A N 1
ATOM 888 C CA . CYS A 1 121 ? -5.751 17.112 -1.294 1.00 8.71 120 CYS A CA 1
ATOM 889 C C . CYS A 1 121 ? -6.381 15.939 -2.054 1.00 7.95 120 CYS A C 1
ATOM 890 O O . CYS A 1 121 ? -7.094 16.138 -3.048 1.00 8.76 120 CYS A O 1
ATOM 893 N N . CYS A 1 122 ? -6.113 14.717 -1.598 1.00 7.50 121 CYS A N 1
ATOM 894 C CA . CYS A 1 122 ? -6.719 13.535 -2.209 1.00 7.02 121 CYS A CA 1
ATOM 895 C C . CYS A 1 122 ? -8.208 13.439 -1.912 1.00 6.86 121 CYS A C 1
ATOM 896 O O . CYS A 1 122 ? -9.020 13.257 -2.815 1.00 7.12 121 CYS A O 1
ATOM 899 N N . THR A 1 123 ? -8.581 13.564 -0.647 1.00 7.23 122 THR A N 1
ATOM 900 C CA . THR A 1 123 ? -9.982 13.423 -0.314 1.00 7.30 122 THR A CA 1
ATOM 901 C C . THR A 1 123 ? -10.799 14.575 -0.911 1.00 7.08 122 THR A C 1
ATOM 902 O O . THR A 1 123 ? -11.906 14.345 -1.408 1.00 7.70 122 THR A O 1
ATOM 906 N N . ASP A 1 124 ? -10.260 15.798 -0.896 1.00 7.52 123 ASP A N 1
ATOM 907 C CA . ASP A 1 124 ? -10.985 16.914 -1.492 1.00 8.33 123 ASP A CA 1
ATOM 908 C C . ASP A 1 124 ? -11.208 16.669 -2.986 1.00 7.24 123 ASP A C 1
ATOM 909 O O . ASP A 1 124 ? -12.304 16.897 -3.495 1.00 7.25 123 ASP A O 1
ATOM 914 N N . LYS A 1 125 ? -10.168 16.224 -3.692 1.00 6.89 124 LYS A N 1
ATOM 915 C CA . LYS A 1 125 ? -10.307 16.003 -5.131 1.00 6.60 124 LYS A CA 1
ATOM 916 C C . LYS A 1 125 ? -11.318 14.903 -5.441 1.00 6.25 124 LYS A C 1
ATOM 917 O O . LYS A 1 125 ? -12.148 15.051 -6.336 1.00 6.59 124 LYS A O 1
ATOM 923 N N . PHE A 1 126 ? -11.268 13.809 -4.685 1.00 6.16 125 PHE A N 1
ATOM 924 C CA . PHE A 1 126 ? -12.223 12.730 -4.873 1.00 6.30 125 PHE A CA 1
ATOM 925 C C . PHE A 1 126 ? -13.657 13.237 -4.637 1.00 6.27 125 PHE A C 1
ATOM 926 O O . PHE A 1 126 ? -14.562 12.980 -5.444 1.00 6.39 125 PHE A O 1
ATOM 934 N N . ASN A 1 127 ? -13.867 13.944 -3.529 1.00 6.35 126 ASN A N 1
ATOM 935 C CA . ASN A 1 127 ? -15.199 14.424 -3.196 1.00 6.93 126 ASN A CA 1
ATOM 936 C C . ASN A 1 127 ? -15.723 15.418 -4.214 1.00 7.22 126 ASN A C 1
ATOM 937 O O . ASN A 1 127 ? -16.908 15.403 -4.533 1.00 8.65 126 ASN A O 1
ATOM 942 N N . GLN A 1 128 ? -14.854 16.273 -4.733 1.00 7.57 127 GLN A N 1
ATOM 943 C CA . GLN A 1 128 ? -15.276 17.222 -5.754 1.00 8.49 127 GLN A CA 1
ATOM 944 C C . GLN A 1 128 ? -15.646 16.499 -7.049 1.00 7.88 127 GLN A C 1
ATOM 945 O O . GLN A 1 128 ? -16.708 16.734 -7.630 1.00 9.04 127 GLN A O 1
ATOM 951 N N . GLU A 1 129 ? -14.780 15.598 -7.487 1.00 7.39 128 GLU A N 1
ATOM 952 C CA . GLU A 1 129 ? -14.929 15.008 -8.805 1.00 7.69 128 GLU A CA 1
ATOM 953 C C . GLU A 1 129 ? -16.0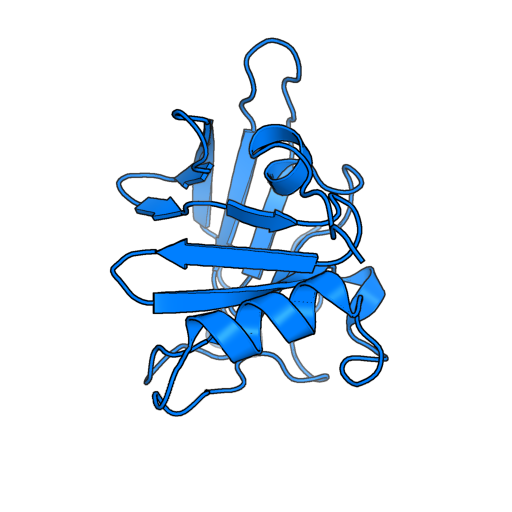48 13.976 -8.907 1.00 7.27 128 GLU A C 1
ATOM 954 O O . GLU A 1 129 ? -16.590 13.773 -9.991 1.00 8.10 128 GLU A O 1
ATOM 960 N N . LYS A 1 130 ? -16.405 13.321 -7.801 1.00 7.16 129 LYS A N 1
ATOM 961 C CA . LYS A 1 130 ? -17.490 12.329 -7.845 1.00 7.65 129 LYS A CA 1
ATOM 962 C C . LYS A 1 130 ? -18.870 12.977 -7.986 1.00 7.24 129 LYS A C 1
ATOM 963 O O . LYS A 1 130 ? -19.828 12.288 -8.341 1.00 7.41 129 LYS A O 1
ATOM 969 N N . GLY A 1 131 ? -18.988 14.275 -7.710 1.00 7.70 130 GLY A N 1
ATOM 970 C CA . GLY A 1 131 ? -20.285 14.930 -7.838 1.00 7.95 130 GLY A CA 1
ATOM 971 C C . GLY A 1 131 ? -21.317 14.245 -6.967 1.00 7.37 130 GLY A C 1
ATOM 972 O O . GLY A 1 131 ? -21.078 14.005 -5.786 1.00 7.39 130 GLY A O 1
ATOM 973 N N . SER A 1 132 ? -22.464 13.924 -7.560 1.00 7.38 131 SER A N 1
ATOM 974 C CA . SER A 1 132 ? -23.574 13.293 -6.843 1.00 7.80 131 SER A CA 1
ATOM 975 C C . SER A 1 132 ? -23.583 11.771 -6.976 1.00 7.60 131 SER A C 1
ATOM 976 O O . SER A 1 132 ? -24.545 11.121 -6.590 1.00 8.16 131 SER A O 1
ATOM 979 N N . ARG A 1 133 ? -22.499 11.202 -7.502 1.00 7.31 132 ARG A N 1
ATOM 980 C CA . ARG A 1 133 ? -22.432 9.751 -7.709 1.00 7.90 132 ARG A CA 1
ATOM 981 C C . ARG A 1 133 ? -22.119 9.039 -6.406 1.00 8.33 132 ARG A C 1
ATOM 982 O O . ARG A 1 133 ? -21.205 9.438 -5.690 1.00 8.61 132 ARG A O 1
ATOM 990 N N . PRO A 1 134 ? -22.888 7.996 -6.061 1.00 9.26 133 PRO A N 1
ATOM 991 C CA . PRO A 1 134 ? -22.549 7.212 -4.877 1.00 10.52 133 PRO A CA 1
ATOM 992 C C . PRO A 1 134 ? -21.128 6.624 -4.906 1.00 10.52 133 PRO A C 1
ATOM 993 O O . PRO A 1 134 ? -20.622 6.244 -5.963 1.00 11.71 133 PRO A O 1
ATOM 997 N N . GLU A 1 135 ? -20.484 6.599 -3.748 1.00 11.34 134 GLU A N 1
ATOM 998 C CA . GLU A 1 135 ? -19.161 6.003 -3.618 1.00 11.58 134 GLU A CA 1
ATOM 999 C C . GLU A 1 135 ? -19.242 4.555 -3.119 1.00 10.63 134 GLU A C 1
ATOM 1000 O O . GLU A 1 135 ? -20.231 4.148 -2.493 1.00 11.94 134 GLU A O 1
ATOM 1006 N N . HIS A 1 136 ? -18.185 3.793 -3.397 1.00 9.71 135 HIS A N 1
ATOM 1007 C CA . HIS A 1 136 ? -18.057 2.410 -2.967 1.00 9.65 135 HIS A CA 1
ATOM 1008 C C . HIS A 1 136 ? -16.686 2.242 -2.366 1.00 8.92 135 HIS A C 1
ATOM 1009 O O . HIS A 1 136 ? -15.695 2.707 -2.927 1.00 9.26 135 HIS A O 1
ATOM 1016 N N . VAL A 1 137 ? -16.629 1.558 -1.234 1.00 8.95 136 VAL A N 1
ATOM 1017 C CA . VAL A 1 137 ? -15.371 1.288 -0.550 1.00 9.29 136 VAL A CA 1
ATOM 1018 C C . VAL A 1 137 ? -14.915 -0.129 -0.907 1.00 8.59 136 VAL A C 1
ATOM 1019 O O . VAL A 1 137 ? -15.649 -1.103 -0.707 1.00 10.50 136 VAL A O 1
ATOM 1023 N N . VAL A 1 138 ? -13.696 -0.232 -1.422 1.00 8.18 137 VAL A N 1
ATOM 1024 C CA . VAL A 1 138 ? -13.156 -1.468 -1.996 1.00 8.11 137 VAL A CA 1
ATOM 1025 C C . VAL A 1 138 ? -12.097 -2.114 -1.089 1.00 7.99 137 VAL A C 1
ATOM 1026 O O . VAL A 1 138 ? -11.958 -3.340 -1.058 1.00 8.96 137 VAL A O 1
ATOM 1030 N N . TYR A 1 139 ? -11.360 -1.282 -0.361 1.00 7.90 138 TYR A N 1
ATOM 1031 C CA . TYR A 1 139 ? -10.362 -1.745 0.583 1.00 7.65 138 TYR A CA 1
ATOM 1032 C C . TYR A 1 139 ? -11.004 -2.160 1.915 1.00 7.78 138 TYR A C 1
ATOM 1033 O O . TYR A 1 139 ? -11.950 -1.523 2.387 1.00 8.66 138 TYR A O 1
ATOM 1042 N N . ARG A 1 140 ? -10.472 -3.222 2.519 1.00 7.69 139 ARG A N 1
ATOM 1043 C CA . ARG A 1 140 ? -10.789 -3.563 3.906 1.00 8.38 139 ARG A CA 1
ATOM 1044 C C . ARG A 1 140 ? -9.528 -4.051 4.598 1.00 7.72 139 ARG A C 1
ATOM 1045 O O . ARG A 1 140 ? -8.605 -4.547 3.946 1.00 8.26 139 ARG A O 1
ATOM 1053 N N . SER A 1 141 ? -9.487 -3.916 5.921 1.00 7.84 140 SER A N 1
ATOM 1054 C CA . SER A 1 141 ? -8.268 -4.197 6.676 1.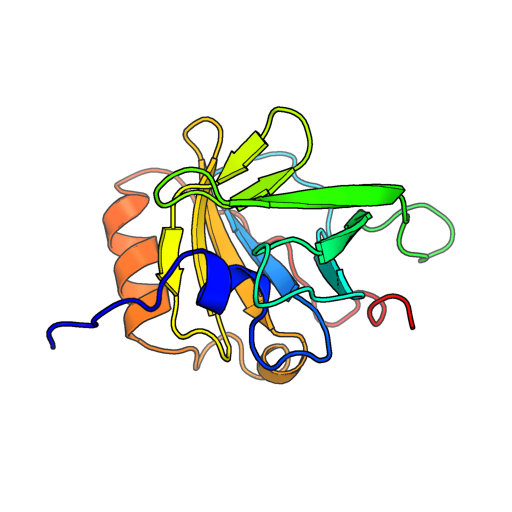00 8.23 140 SER A CA 1
ATOM 1055 C C . SER A 1 141 ? -7.819 -5.646 6.571 1.00 8.88 140 SER A C 1
ATOM 1056 O O . SER A 1 141 ? -6.645 -5.945 6.747 1.00 9.65 140 SER A O 1
ATOM 1059 N N . THR A 1 142 ? -8.763 -6.538 6.295 1.00 9.00 141 THR A N 1
ATOM 1060 C CA . THR A 1 142 ? -8.470 -7.952 6.149 1.00 10.04 141 THR A CA 1
ATOM 1061 C C . THR A 1 142 ? -7.962 -8.330 4.750 1.00 10.32 141 THR A C 1
ATOM 1062 O O . THR A 1 142 ? -7.692 -9.499 4.497 1.00 11.75 141 THR A O 1
ATOM 1066 N N . CYS A 1 143 ? -7.828 -7.364 3.840 1.00 10.50 142 CYS A N 1
ATOM 1067 C CA . CYS A 1 143 ? -7.191 -7.647 2.557 1.00 10.76 142 CYS A CA 1
ATOM 1068 C C . CYS A 1 143 ? -5.781 -8.173 2.795 1.00 11.43 142 CYS A C 1
ATOM 1069 O O . CYS A 1 143 ? -5.067 -7.666 3.657 1.00 11.56 142 CYS A O 1
ATOM 1072 N N . PRO A 1 144 ? -5.367 -9.193 2.024 1.00 12.16 143 PRO A N 1
ATOM 1073 C CA . PRO A 1 144 ? -3.988 -9.659 2.131 1.00 12.44 143 PRO A CA 1
ATOM 1074 C C . PRO A 1 144 ? -2.990 -8.564 1.777 1.00 12.41 143 PRO A C 1
ATOM 1075 O O . PRO A 1 144 ? -3.324 -7.621 1.044 1.00 12.10 143 PRO A O 1
ATOM 1079 N N . ASN A 1 145 ? -1.782 -8.687 2.317 1.00 12.73 144 ASN A N 1
ATOM 1080 C CA . ASN A 1 145 ? -0.658 -7.855 1.919 1.00 13.10 144 ASN A CA 1
ATOM 1081 C C . ASN A 1 145 ? -0.387 -8.030 0.438 1.00 12.47 144 ASN A C 1
ATOM 1082 O O . ASN A 1 1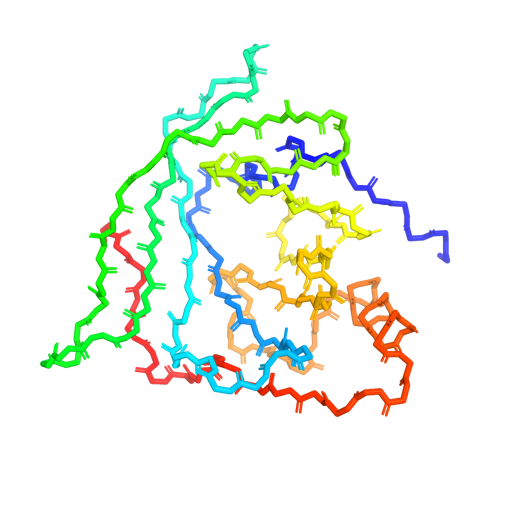45 ? -0.707 -9.060 -0.154 1.00 12.38 144 ASN A O 1
ATOM 1087 N N . LEU A 1 146 ? 0.199 -7.005 -0.159 1.00 11.79 145 LEU A N 1
A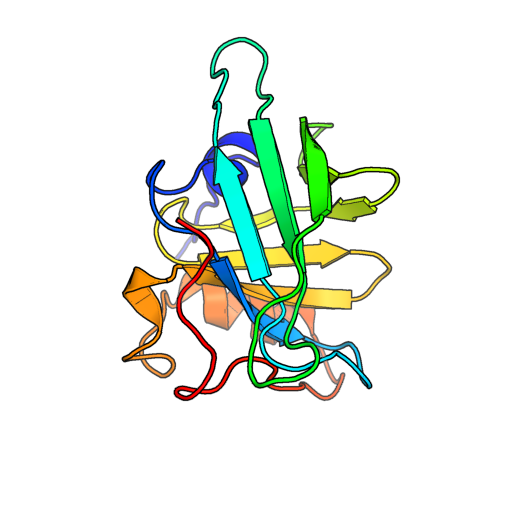TOM 1088 C CA . LEU A 1 146 ? 0.484 -7.019 -1.580 1.00 11.55 145 LEU A CA 1
ATOM 1089 C C . LEU A 1 146 ? 1.553 -8.052 -1.944 1.00 12.25 145 LEU A C 1
ATOM 1090 O O . LEU A 1 146 ? 2.341 -8.457 -1.086 1.00 12.94 145 LEU A O 1
ATOM 1095 N N . PRO A 1 147 ? 1.578 -8.489 -3.217 1.00 12.59 146 PRO A N 1
ATOM 1096 C CA . PRO A 1 147 ? 2.599 -9.450 -3.652 1.00 13.88 146 PRO A CA 1
ATOM 1097 C C . PRO A 1 147 ? 3.997 -8.900 -3.421 1.00 14.86 146 PRO A C 1
ATOM 1098 O O . PRO A 1 147 ? 4.238 -7.718 -3.667 1.00 15.02 146 PRO A O 1
ATOM 1102 N N . ALA A 1 148 ? 4.900 -9.763 -2.952 1.00 16.35 147 ALA A N 1
ATOM 1103 C CA . ALA A 1 148 ? 6.291 -9.422 -2.617 1.00 17.74 147 ALA A CA 1
ATOM 1104 C C . ALA A 1 148 ? 6.690 -10.131 -1.330 1.00 18.53 147 ALA A C 1
ATOM 1105 O O . ALA A 1 148 ? 5.998 -10.028 -0.313 1.00 19.82 147 ALA A O 1
#

Secondary structure (DSSP, 8-state):
---PPPPHHHHHHTTSSS-EEEEEES-TTPPTT-EEEEEEEETTTTEEEEEEE-B-GGG-B--EEEEEEEETTEEEETTEEEEEEEE-SSSEEEEEETTEEEEEEEGGGTT-TTS--HHHHHHHHHHTTTPPPEE---TTSPPPP-

B-factor: mean 12.77, std 7.21, range [5.09, 48.37]

InterPro domains:
  IPR002970 Tick histamine-binding protein [PF02098] (17-159)
  IPR012674 Calycin [G3DSA:2.40.128.20] (16-163)
  IPR012674 Calycin [SSF50814] (18-160)

Nearest PDB structures (foldseek):
  3bs2-assembly1_A  TM=1.007E+00  e=1.485E-30  Argas monolakensis
  3bu1-assembly1_A  TM=1.007E+00  e=9.802E-30  Argas monolakensis
  3bu9-assembly1_A  TM=1.006E+00  e=1.361E-28  Argas monolakensis
  2x45-assembly3_C  TM=9.709E-01  e=2.357E-19  Argas reflexus
  2x46-assembly1_A  TM=9.626E-01  e=1.104E-18  Argas reflexus

Radius of gyration: 14.07 Å; Cα contacts (8 Å, |Δi|>4): 332; chains: 1; bounding box: 38×45×32 Å

Sequence (146 aa):
QQCDTVSAWQSLRGPGTGGYYLFKTTEGGKTDCTYVKGSNFNDAAQTATYTYGNLGSGNQLTQQTASASISGNNAIVVGTDHSEEVLYSDGSTCDVV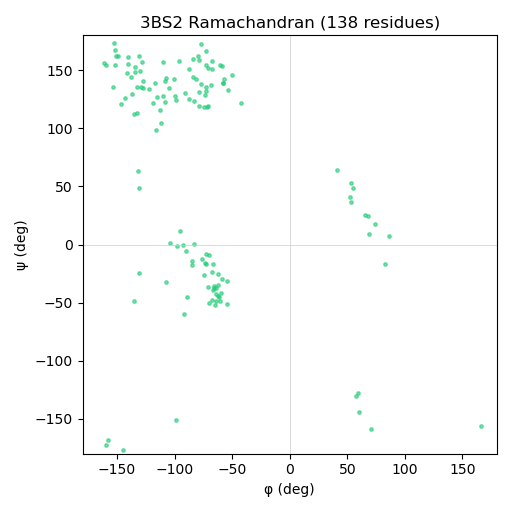RLNGQIELWIHSSATSNTGNLNSCCTDKFNQEKGSRPEHVVYRSTCPNLPA

CATH classification: 2.40.128.20